Protein AF-A0A2V7PZL0-F1 (afdb_monomer_lite)

Radius of gyration: 28.67 Å; chains: 1; bounding box: 96×47×61 Å

Secondary structure (DSSP, 8-state):
-HHHHHHHHHHHHHHHTHHHHHHHH---THHHHHHHHHHHT--SS--STT-HHHHHHHHHHHHHHHHHHHHHHHHHHHHHHHHHHHHHHHHTT----HHHHHHHHHHHHHHHHHHHHHHHHHHHHHHHHHHHHHHHHHHHHHHTHHHHHHHHHHHHHHH-S------------

Sequence (173 aa):
MMLCVVPGIYLGLLFSLTIPVMVEEGLFGLAAMRRSAELTRYNPQRDLDADPRFKVFVIVLVGTLLGWVVGMLVQLPMIVVQEVMLLREVAGGRQPDPGRMMAKLAWIQVPSQMLTMLTQTAIHLYICFGLGLLFFDVKGRKEGLDLEAAVARLVESRFGAPAESVAGSPATT

Structure (mmCIF, N/CA/C/O backbone):
data_AF-A0A2V7PZL0-F1
#
_entry.id   AF-A0A2V7PZL0-F1
#
loop_
_atom_site.group_PDB
_atom_site.id
_atom_site.type_symbol
_atom_site.label_atom_id
_atom_site.label_alt_id
_atom_site.label_comp_id
_atom_site.label_asym_id
_atom_site.label_entity_id
_atom_site.label_seq_id
_atom_site.pdbx_PDB_ins_code
_atom_site.Cartn_x
_atom_site.Cartn_y
_atom_site.Cartn_z
_atom_site.occupancy
_atom_site.B_iso_or_equiv
_atom_site.auth_seq_id
_atom_site.auth_comp_id
_atom_site.auth_asym_id
_atom_site.auth_atom_id
_atom_site.pdbx_PDB_model_num
ATOM 1 N N . MET A 1 1 ? 14.908 -13.557 4.664 1.00 54.50 1 MET A N 1
ATOM 2 C CA . MET A 1 1 ? 13.866 -12.566 4.305 1.00 54.50 1 MET A CA 1
ATOM 3 C C . MET A 1 1 ? 12.446 -13.004 4.666 1.00 54.50 1 MET A C 1
ATOM 5 O O . MET A 1 1 ? 11.724 -12.176 5.194 1.00 54.50 1 MET A O 1
ATOM 9 N N . MET A 1 2 ? 12.052 -14.272 4.487 1.00 58.25 2 MET A N 1
ATOM 10 C CA . MET A 1 2 ? 10.691 -14.752 4.818 1.00 58.25 2 MET A CA 1
ATOM 11 C C . MET A 1 2 ? 10.287 -14.614 6.305 1.00 58.25 2 MET A C 1
ATOM 13 O O . MET A 1 2 ? 9.142 -14.282 6.593 1.00 58.25 2 MET A O 1
ATOM 17 N N . LEU A 1 3 ? 11.221 -14.767 7.254 1.00 61.66 3 LEU A N 1
ATOM 18 C CA . LEU A 1 3 ? 10.946 -14.636 8.699 1.00 61.66 3 LEU A CA 1
ATOM 19 C C . LEU A 1 3 ? 10.552 -13.216 9.155 1.00 61.66 3 LEU A C 1
ATOM 21 O O . LEU A 1 3 ? 9.957 -13.071 10.216 1.00 61.66 3 LEU A O 1
ATOM 25 N N . CYS A 1 4 ? 10.827 -12.179 8.355 1.00 71.94 4 CYS A N 1
ATOM 26 C CA . CYS A 1 4 ? 10.441 -10.797 8.670 1.00 71.94 4 CYS A CA 1
ATOM 27 C C . CYS A 1 4 ? 9.094 -10.394 8.050 1.00 71.94 4 CYS A C 1
ATOM 29 O O . CYS A 1 4 ? 8.517 -9.384 8.445 1.00 71.94 4 CYS A O 1
ATOM 31 N N . VAL A 1 5 ? 8.584 -11.173 7.091 1.00 71.62 5 VAL A N 1
ATOM 32 C CA . VAL A 1 5 ? 7.343 -10.855 6.369 1.00 71.62 5 VAL A CA 1
ATOM 33 C C . VAL A 1 5 ? 6.141 -10.985 7.298 1.00 71.62 5 VAL A C 1
ATOM 35 O O . VAL A 1 5 ? 5.318 -10.082 7.364 1.00 71.62 5 VAL A O 1
ATOM 38 N N . VAL A 1 6 ? 6.077 -12.063 8.082 1.00 71.62 6 VAL A N 1
ATOM 39 C CA . VAL A 1 6 ? 4.980 -12.307 9.031 1.00 71.62 6 VAL A CA 1
ATOM 40 C C . VAL A 1 6 ? 4.888 -11.221 10.118 1.00 71.62 6 VAL A C 1
ATOM 42 O O . VAL A 1 6 ? 3.820 -10.617 10.241 1.00 71.62 6 VAL A O 1
ATOM 45 N N . PRO A 1 7 ? 5.958 -10.898 10.879 1.00 73.81 7 PRO A N 1
ATOM 46 C CA . PRO A 1 7 ? 5.886 -9.818 11.860 1.00 73.81 7 PRO A CA 1
ATOM 47 C C . PRO A 1 7 ? 5.690 -8.451 11.197 1.00 73.81 7 PRO A C 1
ATOM 49 O O . PRO A 1 7 ? 4.981 -7.622 11.756 1.00 73.81 7 PRO A O 1
ATOM 52 N N . GLY A 1 8 ? 6.242 -8.221 10.000 1.00 77.25 8 GLY A N 1
ATOM 53 C CA . GLY A 1 8 ? 6.033 -6.986 9.239 1.00 77.25 8 GLY A CA 1
ATOM 54 C C . GLY A 1 8 ? 4.573 -6.773 8.838 1.00 77.25 8 GLY A C 1
ATOM 55 O O . GLY A 1 8 ? 4.047 -5.681 9.022 1.00 77.25 8 GLY A O 1
ATOM 56 N N . ILE A 1 9 ? 3.893 -7.824 8.372 1.00 71.94 9 ILE A N 1
ATOM 57 C CA . ILE A 1 9 ? 2.455 -7.792 8.077 1.00 71.94 9 ILE A CA 1
ATOM 58 C C . ILE A 1 9 ? 1.663 -7.535 9.359 1.00 71.94 9 ILE A C 1
ATOM 60 O O . ILE A 1 9 ? 0.777 -6.688 9.357 1.00 71.94 9 ILE A O 1
ATOM 64 N N . TYR A 1 10 ? 2.006 -8.206 10.462 1.00 71.19 10 TYR A N 1
ATOM 65 C CA . TYR A 1 10 ? 1.321 -8.030 11.745 1.00 71.19 10 TYR A CA 1
ATOM 66 C C . TYR A 1 10 ? 1.477 -6.607 12.309 1.00 71.19 10 TYR A C 1
ATOM 68 O O . TYR A 1 10 ? 0.506 -6.003 12.759 1.00 71.19 10 TYR A O 1
ATOM 76 N N . LEU A 1 11 ? 2.687 -6.046 12.248 1.00 77.44 11 LEU A N 1
ATOM 77 C CA . LEU A 1 11 ? 2.962 -4.656 12.616 1.00 77.44 11 LEU A CA 1
ATOM 78 C C . LEU A 1 11 ? 2.232 -3.693 11.677 1.00 77.44 11 LEU A C 1
ATOM 80 O O . LEU A 1 11 ? 1.564 -2.782 12.155 1.00 77.44 11 LEU A O 1
ATOM 84 N N . GLY A 1 12 ? 2.295 -3.922 10.364 1.00 74.81 12 GLY A N 1
ATOM 85 C CA . GLY A 1 12 ? 1.586 -3.123 9.364 1.00 74.81 12 GLY A CA 1
ATOM 86 C C . GLY A 1 12 ? 0.081 -3.082 9.620 1.00 74.81 12 GLY A C 1
ATOM 87 O O . GLY A 1 12 ? -0.508 -2.010 9.602 1.00 74.81 12 GLY A O 1
ATOM 88 N N . LEU A 1 13 ? -0.516 -4.220 9.970 1.00 71.56 13 LEU A N 1
ATOM 89 C CA . LEU A 1 13 ? -1.906 -4.358 10.417 1.00 71.56 13 LEU A CA 1
ATOM 90 C C . LEU A 1 13 ? -2.229 -3.451 11.611 1.00 71.56 13 LEU A C 1
ATOM 92 O O . LEU A 1 13 ? -3.218 -2.715 11.591 1.00 71.56 13 LEU A O 1
ATOM 96 N N . LEU A 1 14 ? -1.377 -3.505 12.637 1.00 73.19 14 LEU A N 1
ATOM 97 C CA . LEU A 1 14 ? -1.534 -2.769 13.892 1.00 73.19 14 LEU A CA 1
ATOM 98 C C . LEU A 1 14 ? -1.403 -1.255 13.669 1.00 73.19 14 LEU A C 1
ATOM 100 O O . LEU A 1 14 ? -2.140 -0.473 14.268 1.00 73.19 14 LEU A O 1
ATOM 104 N N . PHE A 1 15 ? -0.518 -0.854 12.752 1.00 79.50 15 PHE A N 1
ATOM 105 C CA . PHE A 1 15 ? -0.341 0.534 12.332 1.00 79.50 15 PHE A CA 1
ATOM 106 C C . PHE A 1 15 ? -1.409 1.026 11.348 1.00 79.50 15 PHE A C 1
ATOM 108 O O . PHE A 1 15 ? -1.703 2.220 11.341 1.00 79.50 15 PHE A O 1
ATOM 115 N N . SER A 1 16 ? -2.027 0.142 10.556 1.00 77.31 16 SER A N 1
ATOM 116 C CA . SER A 1 16 ? -2.991 0.545 9.520 1.00 77.31 16 SER A CA 1
ATOM 117 C C . SER A 1 16 ? -4.229 1.228 10.111 1.00 77.31 16 SER A C 1
ATOM 119 O O . SER A 1 16 ? -4.755 2.173 9.531 1.00 77.31 16 SER A O 1
ATOM 121 N N . LEU A 1 17 ? -4.641 0.806 11.312 1.00 78.56 17 LEU A N 1
ATOM 122 C CA . LEU A 1 17 ? -5.777 1.385 12.032 1.00 78.56 17 LEU A CA 1
ATOM 123 C C . LEU A 1 17 ? -5.378 2.565 12.924 1.00 78.56 17 LEU A C 1
ATOM 125 O O . LEU A 1 17 ? -6.243 3.264 13.438 1.00 78.56 17 LEU A O 1
ATOM 129 N N . THR A 1 18 ? -4.085 2.821 13.106 1.00 84.94 18 THR A N 1
ATOM 130 C CA . THR A 1 18 ? -3.625 3.953 13.914 1.00 84.94 18 THR A CA 1
ATOM 131 C C . THR A 1 18 ? -3.976 5.276 13.240 1.00 84.94 18 THR A C 1
ATOM 133 O O . THR A 1 18 ? -4.467 6.173 13.911 1.00 84.94 18 THR A O 1
ATOM 136 N N . ILE A 1 19 ? -3.804 5.388 11.917 1.00 83.62 19 ILE A N 1
ATOM 137 C CA . ILE A 1 19 ? -4.143 6.608 11.163 1.00 83.62 19 ILE A CA 1
ATOM 138 C C . ILE A 1 19 ? -5.625 6.994 11.326 1.00 83.62 19 ILE A C 1
ATOM 140 O O . ILE A 1 19 ? -5.880 8.122 11.746 1.00 83.62 19 ILE A O 1
ATOM 144 N N . PRO A 1 20 ? -6.612 6.114 11.059 1.00 81.50 20 PRO A N 1
ATOM 145 C CA . PRO A 1 20 ? -8.015 6.480 11.238 1.00 81.50 20 PRO A CA 1
ATOM 146 C C . PRO A 1 20 ? -8.372 6.778 12.701 1.00 81.50 20 PRO A C 1
ATOM 148 O O . PRO A 1 20 ? -9.126 7.712 12.944 1.00 81.50 20 PRO A O 1
ATOM 151 N N . VAL A 1 21 ? -7.778 6.084 13.683 1.00 84.31 21 VAL A N 1
ATOM 152 C CA . VAL A 1 21 ? -7.953 6.425 15.112 1.00 84.31 21 VAL A CA 1
ATOM 153 C C . VAL A 1 21 ? -7.440 7.834 15.420 1.00 84.31 21 VAL A C 1
ATOM 155 O O . VAL A 1 21 ? -8.089 8.568 16.159 1.00 84.31 21 VAL A O 1
ATOM 158 N N . MET A 1 22 ? -6.300 8.237 14.850 1.00 87.69 22 MET A N 1
ATOM 159 C CA . MET A 1 22 ? -5.757 9.583 15.053 1.00 87.69 22 MET A CA 1
ATOM 160 C C . MET A 1 22 ? -6.664 10.666 14.460 1.00 87.69 22 MET A C 1
ATOM 162 O O . MET A 1 22 ? -6.835 11.715 15.076 1.00 87.69 22 MET A O 1
ATOM 166 N N . VAL A 1 23 ? -7.244 10.414 13.282 1.00 88.69 23 VAL A N 1
ATOM 167 C CA . VAL A 1 23 ? -8.129 11.367 12.593 1.00 88.69 23 VAL A CA 1
ATOM 168 C C . VAL A 1 23 ? -9.481 11.492 13.300 1.00 88.69 23 VAL A C 1
ATOM 170 O O . VAL A 1 23 ? -9.958 12.604 13.493 1.00 88.69 23 VAL A O 1
ATOM 173 N N . GLU A 1 24 ? -10.079 10.373 13.711 1.00 88.06 24 GLU A N 1
ATOM 174 C CA . GLU A 1 24 ? -11.434 10.338 14.279 1.00 88.06 24 GLU A CA 1
ATOM 175 C C . GLU A 1 24 ? -11.475 10.625 15.783 1.00 88.06 24 GLU A C 1
ATOM 177 O O . GLU A 1 24 ? -12.363 11.330 16.254 1.00 88.06 24 GLU A O 1
ATOM 182 N N . GLU A 1 25 ? -10.540 10.074 16.564 1.00 85.12 25 GLU A N 1
ATOM 183 C CA . GLU A 1 25 ? -10.535 10.227 18.027 1.00 85.12 25 GLU A CA 1
ATOM 184 C C . GLU A 1 25 ? -9.607 11.363 18.500 1.00 85.12 25 GLU A C 1
ATOM 186 O O . GLU A 1 25 ? -9.569 11.672 19.691 1.00 85.12 25 GLU A O 1
ATOM 191 N N . GLY A 1 26 ? -8.830 11.985 17.602 1.00 88.94 26 GLY A N 1
ATOM 192 C CA . GLY A 1 26 ? -7.879 13.049 17.951 1.00 88.94 26 GLY A CA 1
ATOM 193 C C . GLY A 1 26 ? -6.745 12.596 18.883 1.00 88.94 26 GLY A C 1
ATOM 194 O O . GLY A 1 26 ? -6.092 13.421 19.523 1.00 88.94 26 GLY A O 1
ATOM 195 N N . LEU A 1 27 ? -6.518 11.283 19.003 1.00 89.19 27 LEU A N 1
ATOM 196 C CA . LEU A 1 27 ? -5.451 10.697 19.815 1.00 89.19 27 LEU A CA 1
ATOM 197 C C . LEU A 1 27 ? -4.155 10.628 19.006 1.00 89.19 27 LEU A C 1
ATOM 199 O O . LEU A 1 27 ? -4.181 10.260 17.842 1.00 89.19 27 LEU A O 1
ATOM 203 N N . PHE A 1 28 ? -2.999 10.890 19.621 1.00 91.62 28 PHE A N 1
ATOM 204 C CA . PHE A 1 28 ? -1.699 10.844 18.935 1.00 91.62 28 PHE A CA 1
ATOM 205 C C . PHE A 1 28 ? -0.707 9.899 19.634 1.00 91.62 28 PHE A C 1
ATOM 207 O O . PHE A 1 28 ? -0.789 9.640 20.838 1.00 91.62 28 PHE A O 1
ATOM 214 N N . GLY A 1 29 ? 0.254 9.371 18.871 1.00 89.75 29 GLY A N 1
ATOM 215 C CA . GLY A 1 29 ? 1.368 8.573 19.391 1.00 89.75 29 GLY A CA 1
ATOM 216 C C . GLY A 1 29 ? 0.949 7.232 20.009 1.00 89.75 29 GLY A C 1
ATOM 217 O O . GLY A 1 29 ? 0.164 6.476 19.436 1.00 89.75 29 GLY A O 1
ATOM 218 N N . LEU A 1 30 ? 1.492 6.920 21.191 1.00 89.44 30 LEU A N 1
ATOM 219 C CA . LEU A 1 30 ? 1.265 5.639 21.874 1.00 89.44 30 LEU A CA 1
ATOM 220 C C . LEU A 1 30 ? -0.194 5.432 22.308 1.00 89.44 30 LEU A C 1
ATOM 222 O O . LEU A 1 30 ? -0.648 4.290 22.366 1.00 89.44 30 LEU A O 1
ATOM 226 N N . ALA A 1 31 ? -0.938 6.509 22.580 1.00 86.19 31 ALA A N 1
ATOM 227 C CA . ALA A 1 31 ? -2.356 6.421 22.928 1.00 86.19 31 ALA A CA 1
ATOM 228 C C . ALA A 1 31 ? -3.184 5.868 21.755 1.00 86.19 31 ALA A C 1
ATOM 230 O O . ALA A 1 31 ? -3.973 4.941 21.942 1.00 86.19 31 ALA A O 1
ATOM 231 N N . ALA A 1 32 ? -2.922 6.353 20.535 1.00 86.56 32 ALA A N 1
ATOM 232 C CA . ALA A 1 32 ? -3.564 5.860 19.318 1.00 86.56 32 ALA A CA 1
ATOM 233 C C . ALA A 1 32 ? -3.194 4.396 19.023 1.00 86.56 32 ALA A C 1
ATOM 235 O O . ALA A 1 32 ? -4.061 3.594 18.679 1.00 86.56 32 ALA A O 1
ATOM 236 N N . MET A 1 33 ? -1.928 4.012 19.234 1.00 85.25 33 MET A N 1
ATOM 237 C CA . MET A 1 33 ? -1.490 2.618 19.064 1.00 85.25 33 MET A CA 1
ATOM 238 C C . MET A 1 33 ? -2.132 1.666 20.077 1.00 85.25 33 MET A C 1
ATOM 240 O O . MET A 1 33 ? -2.516 0.550 19.734 1.00 85.25 33 MET A O 1
ATOM 244 N N . ARG A 1 34 ? -2.261 2.084 21.342 1.00 87.69 34 ARG A N 1
ATOM 245 C CA . ARG A 1 34 ? -2.932 1.272 22.364 1.00 87.69 34 ARG A CA 1
ATOM 246 C C . ARG A 1 34 ? -4.403 1.071 22.009 1.00 87.69 34 ARG A C 1
ATOM 248 O O . ARG A 1 34 ? -4.903 -0.049 22.088 1.00 87.69 34 ARG A O 1
ATOM 255 N N . ARG A 1 35 ? -5.071 2.133 21.560 1.00 83.44 35 ARG A N 1
ATOM 256 C CA . ARG A 1 35 ? -6.461 2.077 21.108 1.00 83.44 35 ARG A CA 1
ATOM 257 C C . ARG A 1 35 ? -6.633 1.168 19.886 1.00 83.44 35 ARG A C 1
ATOM 259 O O . ARG A 1 35 ? -7.538 0.334 19.880 1.00 83.44 35 ARG A O 1
ATOM 266 N N . SER A 1 36 ? -5.739 1.247 18.896 1.00 79.69 36 SER A N 1
ATOM 267 C CA . SER A 1 36 ? -5.773 0.358 17.725 1.00 79.69 36 SER A CA 1
ATOM 268 C C . SER A 1 36 ? -5.539 -1.113 18.107 1.00 79.69 36 SER A C 1
ATOM 270 O O . SER A 1 36 ? -6.217 -2.010 17.594 1.00 79.69 36 SER A O 1
ATOM 272 N N . ALA A 1 37 ? -4.663 -1.381 19.082 1.00 82.94 37 ALA A N 1
ATOM 273 C CA . ALA A 1 37 ? -4.449 -2.719 19.637 1.00 82.94 37 ALA A CA 1
ATOM 274 C C . ALA A 1 37 ? -5.693 -3.256 20.373 1.00 82.94 37 ALA A C 1
ATOM 276 O O . ALA A 1 37 ? -6.041 -4.432 20.256 1.00 82.94 37 ALA A O 1
ATOM 277 N N . GLU A 1 38 ? -6.396 -2.401 21.117 1.00 83.31 38 GLU A N 1
ATOM 278 C CA . GLU A 1 38 ? -7.642 -2.765 21.799 1.00 83.31 38 GLU A CA 1
ATOM 279 C C . GLU A 1 38 ? -8.789 -3.027 20.812 1.00 83.31 38 GLU A C 1
ATOM 281 O O . GLU A 1 38 ? -9.639 -3.882 21.065 1.00 83.31 38 GLU A O 1
ATOM 286 N N . LEU A 1 39 ? -8.847 -2.308 19.688 1.00 75.62 39 LEU A N 1
ATOM 287 C CA . LEU A 1 39 ? -9.815 -2.547 18.609 1.00 75.62 39 LEU A CA 1
ATOM 288 C C . LEU A 1 39 ? -9.540 -3.875 17.892 1.00 75.62 39 LEU A C 1
ATOM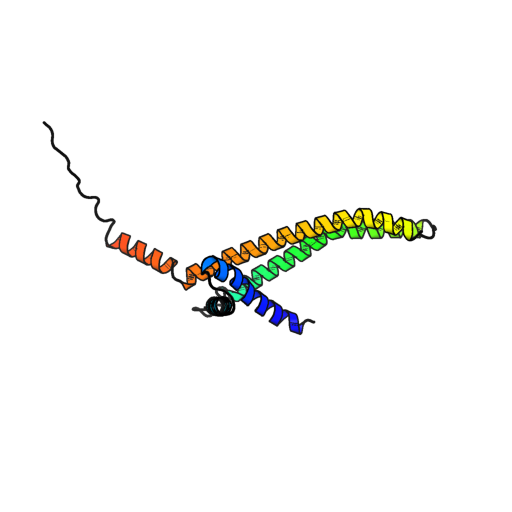 290 O O . LEU A 1 39 ? -10.443 -4.692 17.744 1.00 75.62 39 LEU A O 1
ATOM 294 N N . THR A 1 40 ? -8.284 -4.148 17.542 1.00 74.12 40 THR A N 1
ATOM 295 C CA . THR A 1 40 ? -7.884 -5.384 16.840 1.00 74.12 40 THR A CA 1
ATOM 296 C C . THR A 1 40 ? -7.919 -6.643 17.699 1.00 74.12 40 THR A C 1
ATOM 298 O O . THR A 1 40 ? -7.832 -7.749 17.168 1.00 74.12 40 THR A O 1
ATOM 301 N N . ARG A 1 41 ? -7.989 -6.522 19.028 1.00 76.12 41 ARG A N 1
ATOM 302 C CA . ARG A 1 41 ? -8.084 -7.670 19.947 1.00 76.12 41 ARG A CA 1
ATOM 303 C C . ARG A 1 41 ? -9.528 -8.074 20.261 1.00 76.12 41 ARG A C 1
ATOM 305 O O . ARG A 1 41 ? -9.735 -9.117 20.877 1.00 76.12 41 ARG A O 1
ATOM 312 N N . TYR A 1 42 ? -10.519 -7.280 19.861 1.00 68.00 42 TYR A N 1
ATOM 313 C CA . TYR A 1 42 ? -11.919 -7.579 20.136 1.00 68.00 42 TYR A CA 1
ATOM 314 C C . TYR A 1 42 ? -12.416 -8.716 19.227 1.00 68.00 42 TYR A C 1
ATOM 316 O O . TYR A 1 42 ? -12.748 -8.493 18.068 1.00 68.00 42 TYR A O 1
ATOM 324 N N . ASN A 1 43 ? -12.440 -9.943 19.758 1.00 69.06 43 ASN A N 1
ATOM 325 C CA . ASN A 1 43 ? -13.027 -11.120 19.112 1.00 69.06 43 ASN A CA 1
ATOM 326 C C . ASN A 1 43 ? -14.032 -11.786 20.078 1.00 69.06 43 ASN A C 1
ATOM 328 O O . ASN A 1 43 ? -13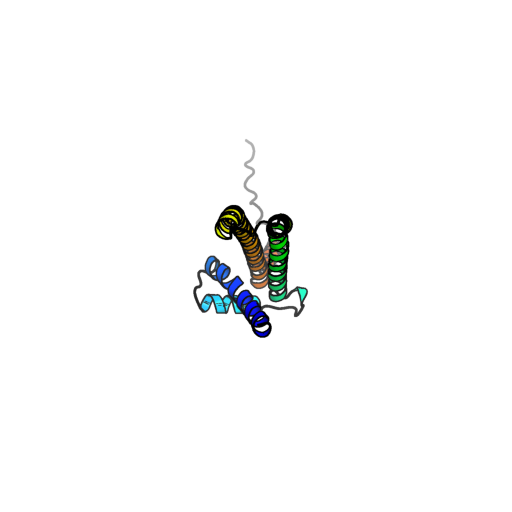.650 -12.685 20.834 1.00 69.06 43 ASN A O 1
ATOM 332 N N . PRO A 1 44 ? -15.293 -11.316 20.114 1.00 63.72 44 PRO A N 1
ATOM 333 C CA . PRO A 1 44 ? -16.281 -11.770 21.092 1.00 63.72 44 PRO A CA 1
ATOM 334 C C . PRO A 1 44 ? -16.785 -13.201 20.843 1.00 63.72 44 PRO A C 1
ATOM 336 O O . PRO A 1 44 ? -17.215 -13.851 21.791 1.00 63.72 44 PRO A O 1
ATOM 339 N N . GLN A 1 45 ? -16.712 -13.714 19.609 1.00 69.00 45 GLN A N 1
ATOM 340 C CA . GLN A 1 45 ? -17.281 -15.019 19.230 1.00 69.00 45 GLN A CA 1
ATOM 341 C C . GLN A 1 45 ? -16.242 -16.117 18.955 1.00 69.00 45 GLN A C 1
ATOM 343 O O . GLN A 1 45 ? -16.625 -17.270 18.799 1.00 69.00 45 GLN A O 1
ATOM 348 N N . ARG A 1 46 ? -14.935 -15.806 18.949 1.00 66.88 46 ARG A N 1
ATOM 349 C CA . ARG A 1 46 ? -13.842 -16.741 18.589 1.00 66.88 46 ARG A CA 1
ATOM 350 C C . ARG A 1 46 ? -13.973 -17.379 17.194 1.00 66.88 46 ARG A C 1
ATOM 352 O O . ARG A 1 46 ? -13.216 -18.297 16.889 1.00 66.88 46 ARG A O 1
ATOM 359 N N . ASP A 1 47 ? -14.851 -16.862 16.339 1.00 76.12 47 ASP A N 1
ATOM 360 C CA . ASP A 1 47 ? -14.945 -17.272 14.941 1.00 76.12 47 ASP A CA 1
ATOM 361 C C . ASP A 1 47 ? -13.826 -16.641 14.111 1.00 76.12 47 ASP A C 1
ATOM 363 O O . ASP A 1 47 ? -13.505 -15.458 14.261 1.00 76.12 47 ASP A O 1
ATOM 367 N N . LEU A 1 48 ? -13.235 -17.437 13.217 1.00 65.69 48 LEU A N 1
ATOM 368 C CA . LEU A 1 48 ? -12.160 -16.990 12.326 1.00 65.69 48 LEU A CA 1
ATOM 369 C C . LEU A 1 48 ? -12.669 -16.001 11.264 1.00 65.69 48 LEU A C 1
ATOM 371 O O . LEU A 1 48 ? -11.965 -15.047 10.943 1.00 65.69 48 LEU A O 1
ATOM 375 N N . ASP A 1 49 ? -13.911 -16.163 10.797 1.00 66.31 49 ASP A N 1
ATOM 376 C CA . ASP A 1 49 ? -14.549 -15.246 9.837 1.00 66.31 49 ASP A CA 1
ATOM 377 C C . ASP A 1 49 ? -14.950 -13.901 10.465 1.00 66.31 49 ASP A C 1
ATOM 379 O O . ASP A 1 49 ? -15.095 -12.887 9.774 1.00 66.31 49 ASP A O 1
ATOM 383 N N . ALA A 1 50 ? -15.104 -13.867 11.791 1.00 68.44 50 ALA A N 1
ATOM 384 C CA . ALA A 1 50 ? -15.419 -12.653 12.532 1.00 68.44 50 ALA A CA 1
ATOM 385 C C . ALA A 1 50 ? -14.167 -11.867 12.955 1.00 68.44 50 ALA A C 1
ATOM 387 O O . ALA A 1 50 ? -14.308 -10.725 13.398 1.00 68.44 50 ALA A O 1
ATOM 388 N N . ASP A 1 51 ? -12.959 -12.434 12.822 1.00 78.75 51 ASP A N 1
ATOM 389 C CA . ASP A 1 51 ? -11.733 -11.791 13.292 1.00 78.75 51 ASP A CA 1
ATOM 390 C C . ASP A 1 51 ? -11.356 -10.593 12.390 1.00 78.75 51 ASP A C 1
ATOM 392 O O . ASP A 1 51 ? -11.038 -10.769 11.205 1.00 78.75 51 ASP A O 1
ATOM 396 N N . PRO A 1 52 ? -11.327 -9.357 12.930 1.00 75.75 52 PRO A N 1
ATOM 397 C CA . PRO A 1 52 ? -10.912 -8.170 12.184 1.00 75.75 52 PRO A CA 1
ATOM 398 C C . PRO A 1 52 ? -9.528 -8.316 11.543 1.00 75.75 52 PRO A C 1
ATOM 400 O O . PRO A 1 52 ? -9.274 -7.767 10.471 1.00 75.75 52 PRO A O 1
ATOM 403 N N . ARG A 1 53 ? -8.626 -9.079 12.173 1.00 78.06 53 ARG A N 1
ATOM 404 C CA . ARG A 1 53 ? -7.258 -9.299 11.686 1.00 78.06 53 ARG A CA 1
ATOM 405 C C . ARG A 1 53 ? -7.253 -10.083 10.384 1.00 78.06 53 ARG A C 1
ATOM 407 O O . ARG A 1 53 ? -6.468 -9.765 9.494 1.00 78.06 53 ARG A O 1
ATOM 414 N N . PHE A 1 54 ? -8.137 -11.074 10.267 1.00 81.25 54 PHE A N 1
ATOM 415 C CA . PHE A 1 54 ? -8.275 -11.862 9.049 1.00 81.25 54 PHE A CA 1
ATOM 416 C C . PHE A 1 54 ? -8.821 -11.000 7.911 1.00 81.25 54 PHE A C 1
ATOM 418 O O . PHE A 1 54 ? -8.254 -11.006 6.823 1.00 81.25 54 PHE A O 1
ATOM 425 N N . LYS A 1 55 ? -9.832 -10.161 8.174 1.00 81.88 55 LYS A N 1
ATOM 426 C CA . LYS A 1 55 ? -10.359 -9.220 7.171 1.00 81.88 55 LYS A CA 1
ATOM 427 C C . LYS A 1 55 ? -9.290 -8.250 6.661 1.00 81.88 55 LYS A C 1
ATOM 429 O O . LYS A 1 55 ? -9.130 -8.112 5.451 1.00 81.88 55 LYS A O 1
ATOM 434 N N . VAL A 1 56 ? -8.526 -7.611 7.553 1.00 80.44 56 VAL A N 1
ATOM 435 C CA . VAL A 1 56 ? -7.424 -6.724 7.134 1.00 80.44 56 VAL A CA 1
ATOM 436 C C . VAL A 1 56 ? -6.371 -7.517 6.352 1.00 80.44 56 VAL A C 1
ATOM 438 O O . VAL A 1 56 ? -5.910 -7.047 5.315 1.00 80.44 56 VAL A O 1
ATOM 441 N N . PHE A 1 57 ? -6.005 -8.721 6.808 1.00 83.12 57 PHE A N 1
ATOM 442 C CA . PHE A 1 57 ? -5.064 -9.583 6.090 1.00 83.12 57 PHE A CA 1
ATOM 443 C C . PHE A 1 57 ? -5.550 -9.885 4.670 1.00 83.12 57 PHE A C 1
ATOM 445 O O . PHE A 1 57 ? -4.776 -9.742 3.730 1.00 83.12 57 PHE A O 1
ATOM 452 N N . VAL A 1 58 ? -6.830 -10.226 4.498 1.00 86.31 58 VAL A N 1
ATOM 453 C CA . VAL A 1 58 ? -7.443 -10.461 3.185 1.00 86.31 58 VAL A CA 1
ATOM 454 C C . VAL A 1 58 ? -7.401 -9.198 2.325 1.00 86.31 58 VAL A C 1
ATOM 456 O O . VAL A 1 58 ? -6.996 -9.287 1.172 1.00 86.31 58 VAL A O 1
ATOM 459 N N . ILE A 1 59 ? -7.738 -8.020 2.860 1.00 85.44 59 ILE A N 1
ATOM 460 C CA . ILE A 1 59 ? -7.670 -6.754 2.105 1.00 85.44 59 ILE A CA 1
ATOM 461 C C . ILE A 1 59 ? -6.238 -6.470 1.637 1.00 85.44 59 ILE A C 1
ATOM 463 O O . ILE A 1 59 ? -6.024 -6.156 0.467 1.00 85.44 59 ILE A O 1
ATOM 467 N N . VAL A 1 60 ? -5.248 -6.607 2.522 1.00 83.81 60 VAL A N 1
ATOM 468 C CA . VAL A 1 60 ? -3.833 -6.383 2.185 1.00 83.81 60 VAL A CA 1
ATOM 469 C C . VAL A 1 60 ? -3.335 -7.425 1.183 1.00 83.81 60 VAL A C 1
ATOM 471 O O . VAL A 1 60 ? -2.630 -7.073 0.237 1.00 83.81 60 VAL A O 1
ATOM 474 N N . LEU A 1 61 ? -3.716 -8.693 1.350 1.00 85.12 61 LEU A N 1
ATOM 475 C CA . LEU A 1 61 ? -3.381 -9.780 0.433 1.00 85.12 61 LEU A CA 1
ATOM 476 C C . LEU A 1 61 ? -3.964 -9.522 -0.959 1.00 85.12 61 LEU A C 1
ATOM 478 O O . LEU A 1 61 ? -3.232 -9.581 -1.943 1.00 85.12 61 LEU A O 1
ATOM 482 N N . VAL A 1 62 ? -5.254 -9.188 -1.040 1.00 89.06 62 VAL A N 1
ATOM 483 C CA . VAL A 1 62 ? -5.943 -8.869 -2.297 1.00 89.06 62 VAL A CA 1
ATOM 484 C C . VAL A 1 62 ? -5.330 -7.630 -2.939 1.00 89.06 62 VAL A C 1
ATOM 486 O O . VAL A 1 62 ? -5.038 -7.659 -4.128 1.00 89.06 62 VAL A O 1
ATOM 489 N N . GLY A 1 63 ? -5.057 -6.574 -2.171 1.00 88.44 63 GLY A N 1
ATOM 490 C CA . GLY A 1 63 ? -4.394 -5.368 -2.669 1.00 88.44 63 GLY A CA 1
ATOM 491 C C . GLY A 1 63 ? -2.986 -5.637 -3.206 1.00 88.44 63 GLY A C 1
ATOM 492 O O . GLY A 1 63 ? -2.624 -5.139 -4.271 1.00 88.44 63 GLY A O 1
ATOM 493 N N . THR A 1 64 ? -2.211 -6.478 -2.516 1.00 87.00 64 THR A N 1
ATOM 494 C CA . THR A 1 64 ? -0.865 -6.894 -2.947 1.00 87.00 64 THR A CA 1
ATOM 495 C C . THR A 1 64 ? -0.933 -7.730 -4.221 1.00 87.00 64 THR A C 1
ATOM 497 O O . THR A 1 64 ? -0.174 -7.492 -5.158 1.00 87.00 64 THR A O 1
ATOM 500 N N . LEU A 1 65 ? -1.860 -8.688 -4.280 1.00 91.69 65 LEU A N 1
ATOM 501 C CA . LEU A 1 65 ? -2.048 -9.559 -5.435 1.00 91.69 65 LEU A CA 1
ATOM 502 C C . LEU A 1 65 ? -2.543 -8.769 -6.651 1.00 91.69 65 LEU A C 1
ATOM 504 O O . LEU A 1 65 ? -2.002 -8.925 -7.741 1.00 91.69 65 LEU A O 1
ATOM 508 N N . LEU A 1 66 ? -3.500 -7.862 -6.455 1.00 91.50 66 LEU A N 1
ATOM 509 C CA . LEU A 1 66 ? -3.969 -6.938 -7.483 1.00 91.50 66 LEU A CA 1
ATOM 510 C C . LEU A 1 66 ? -2.820 -6.061 -7.985 1.00 91.50 66 LEU A C 1
ATOM 512 O O . LEU A 1 66 ? -2.624 -5.944 -9.191 1.00 91.50 66 LEU A O 1
ATOM 516 N N . GLY A 1 67 ? -2.021 -5.495 -7.078 1.00 90.81 67 GLY A N 1
ATOM 517 C CA . GLY A 1 67 ? -0.874 -4.677 -7.455 1.00 90.81 67 GLY A CA 1
ATOM 518 C C . GLY A 1 67 ? 0.196 -5.452 -8.217 1.00 90.81 67 GLY A C 1
ATOM 519 O O . GLY A 1 67 ? 0.764 -4.922 -9.171 1.00 90.81 67 GLY A O 1
ATOM 520 N N . TRP A 1 68 ? 0.422 -6.717 -7.862 1.00 92.81 68 TRP A N 1
ATOM 521 C CA . TRP A 1 68 ? 1.315 -7.603 -8.602 1.00 92.81 68 TRP A CA 1
ATOM 522 C C . TRP A 1 68 ? 0.786 -7.900 -10.009 1.00 92.81 68 TRP A C 1
ATOM 524 O O . TRP A 1 68 ? 1.520 -7.714 -10.976 1.00 92.81 68 TRP A O 1
ATOM 534 N N . VAL A 1 69 ? -0.489 -8.288 -10.140 1.00 96.00 69 VAL A N 1
ATOM 535 C CA . VAL A 1 69 ? -1.122 -8.588 -11.437 1.00 96.00 69 VAL A CA 1
ATOM 536 C C . VAL A 1 69 ? -1.110 -7.364 -12.347 1.00 96.00 69 VAL A C 1
ATOM 538 O O . VAL A 1 69 ? -0.662 -7.442 -13.489 1.00 96.00 69 VAL A O 1
ATOM 541 N N . VAL A 1 70 ? -1.570 -6.219 -11.844 1.00 94.00 70 VAL A N 1
ATOM 542 C CA . VAL A 1 70 ? -1.622 -4.978 -12.619 1.00 94.00 70 VAL A CA 1
ATOM 543 C C . VAL A 1 70 ? -0.209 -4.503 -12.966 1.00 94.00 70 VAL A C 1
ATOM 545 O O . VAL A 1 70 ? 0.039 -4.111 -14.103 1.00 94.00 70 VAL A O 1
ATOM 548 N N . GLY A 1 71 ? 0.739 -4.590 -12.029 1.00 92.44 71 GLY A N 1
ATOM 549 C CA . GLY A 1 71 ? 2.144 -4.277 -12.284 1.00 92.44 71 GLY A CA 1
ATOM 550 C C . GLY A 1 71 ? 2.737 -5.147 -13.392 1.00 92.44 71 GLY A C 1
ATOM 551 O O . GLY A 1 71 ? 3.378 -4.619 -14.301 1.00 92.44 71 GLY A O 1
ATOM 552 N N . MET A 1 72 ? 2.456 -6.454 -13.372 1.00 93.44 72 MET A N 1
ATOM 553 C CA . MET A 1 72 ? 2.847 -7.366 -14.447 1.00 93.44 72 MET A CA 1
ATOM 554 C C . MET A 1 72 ? 2.238 -6.942 -15.780 1.00 93.44 72 MET A C 1
ATOM 556 O O . MET A 1 72 ? 2.965 -6.816 -16.759 1.00 93.44 72 MET A O 1
ATOM 560 N N . LEU A 1 73 ? 0.930 -6.677 -15.819 1.00 95.06 73 LEU A N 1
ATOM 561 C CA . LEU A 1 73 ? 0.225 -6.277 -17.040 1.00 95.06 73 LEU A CA 1
ATOM 562 C C . LEU A 1 73 ? 0.787 -4.984 -17.644 1.00 95.06 73 LEU A C 1
ATOM 564 O O . LEU A 1 73 ? 0.926 -4.889 -18.861 1.00 95.06 73 LEU A O 1
ATOM 568 N N . VAL A 1 74 ? 1.146 -4.009 -16.805 1.00 92.38 74 VAL A N 1
ATOM 569 C CA . VAL A 1 74 ? 1.744 -2.738 -17.241 1.00 92.38 74 VAL A CA 1
ATOM 570 C C . VAL A 1 74 ? 3.187 -2.923 -17.726 1.00 92.38 74 VAL A C 1
ATOM 572 O O . VAL A 1 74 ? 3.599 -2.271 -18.686 1.00 92.38 74 VAL A O 1
ATOM 575 N N . GLN A 1 75 ? 3.965 -3.811 -17.101 1.00 92.06 75 GLN A N 1
ATOM 576 C CA . GLN A 1 75 ? 5.369 -4.044 -17.463 1.00 92.06 75 GLN A CA 1
ATOM 577 C C . GLN A 1 75 ? 5.553 -4.975 -18.664 1.00 92.06 75 GLN A C 1
ATOM 579 O O . GLN A 1 75 ? 6.518 -4.812 -19.408 1.00 92.06 75 GLN A O 1
ATOM 584 N N . LEU A 1 76 ? 4.644 -5.925 -18.886 1.00 95.19 76 LEU A N 1
ATOM 585 C CA . LEU A 1 76 ? 4.736 -6.925 -19.954 1.00 95.19 76 LEU A CA 1
ATOM 586 C C . LEU A 1 76 ? 5.019 -6.320 -21.343 1.00 95.19 76 LEU A C 1
ATOM 588 O O . LEU A 1 76 ? 5.993 -6.747 -21.968 1.00 95.19 76 LEU A O 1
ATOM 592 N N . PRO A 1 77 ? 4.273 -5.308 -21.838 1.00 93.50 77 PRO A N 1
ATOM 593 C CA . PRO A 1 77 ? 4.566 -4.722 -23.147 1.00 93.50 77 PRO A CA 1
ATOM 594 C C . PRO A 1 77 ? 5.963 -4.097 -23.202 1.00 93.50 77 PRO A C 1
ATOM 596 O O . PRO A 1 77 ? 6.624 -4.156 -24.236 1.00 93.50 77 PRO A O 1
ATOM 599 N N . MET A 1 78 ? 6.437 -3.542 -22.084 1.00 90.75 78 MET A N 1
ATOM 600 C CA . MET A 1 78 ? 7.760 -2.935 -22.009 1.00 90.75 78 MET A CA 1
ATOM 601 C C . MET A 1 78 ? 8.866 -3.985 -22.127 1.00 90.75 78 MET A C 1
ATOM 603 O O . MET A 1 78 ? 9.801 -3.803 -22.905 1.00 90.75 78 MET A O 1
ATOM 607 N N . ILE A 1 79 ? 8.722 -5.102 -21.409 1.00 92.81 79 ILE A N 1
ATOM 608 C CA . ILE A 1 79 ? 9.651 -6.236 -21.480 1.00 92.81 79 ILE A CA 1
ATOM 609 C C . ILE A 1 79 ? 9.708 -6.769 -22.917 1.00 92.81 79 ILE A C 1
ATOM 611 O O . ILE A 1 79 ? 10.790 -6.915 -23.478 1.00 92.81 79 ILE A O 1
ATOM 615 N N . VAL A 1 80 ? 8.554 -6.966 -23.562 1.00 95.50 80 VAL A N 1
ATOM 616 C CA . VAL A 1 80 ? 8.489 -7.457 -24.950 1.00 95.50 80 VAL A CA 1
ATOM 617 C C . VAL A 1 80 ? 9.205 -6.515 -25.921 1.00 95.50 80 VAL A C 1
ATOM 619 O O . VAL A 1 80 ? 9.968 -6.974 -26.769 1.00 95.50 80 VAL A O 1
ATOM 622 N N . VAL A 1 81 ? 9.004 -5.199 -25.799 1.00 93.19 81 VAL A N 1
ATOM 623 C CA . VAL A 1 81 ? 9.684 -4.217 -26.660 1.00 93.19 81 VAL A CA 1
ATOM 624 C C . VAL A 1 81 ? 11.201 -4.260 -26.462 1.00 93.19 81 VAL A C 1
ATOM 626 O O . VAL A 1 81 ? 11.936 -4.241 -27.450 1.00 93.19 81 VAL A O 1
ATOM 629 N N . GLN A 1 82 ? 11.678 -4.355 -25.218 1.00 90.81 82 GLN A N 1
ATOM 630 C CA . GLN A 1 82 ? 13.112 -4.431 -24.915 1.00 90.81 82 GLN A CA 1
ATOM 631 C C . GLN A 1 82 ? 13.760 -5.678 -25.526 1.00 90.81 82 GLN A C 1
ATOM 633 O O . GLN A 1 82 ? 14.777 -5.558 -26.212 1.00 90.81 82 GLN A O 1
ATOM 638 N N . GLU A 1 83 ? 13.137 -6.845 -25.351 1.00 93.44 83 GLU A N 1
ATOM 639 C CA . GLU A 1 83 ? 13.629 -8.115 -25.897 1.00 93.44 83 GLU A CA 1
ATOM 640 C C . GLU A 1 83 ? 13.654 -8.101 -27.431 1.00 93.44 83 GLU A C 1
ATOM 642 O O . GLU A 1 83 ? 14.649 -8.480 -28.048 1.00 93.44 83 GLU A O 1
ATOM 647 N N . VAL A 1 84 ? 12.599 -7.589 -28.076 1.00 93.81 84 VAL A N 1
ATOM 648 C CA . VAL A 1 84 ? 12.533 -7.495 -29.545 1.00 93.81 84 VAL A CA 1
ATOM 649 C C . VAL A 1 84 ? 13.593 -6.539 -30.097 1.00 93.81 84 VAL A C 1
ATOM 651 O O . VAL A 1 84 ? 14.206 -6.833 -31.125 1.00 93.81 84 VAL A O 1
ATOM 654 N N . MET A 1 85 ? 13.834 -5.399 -29.441 1.00 89.94 85 MET A N 1
ATOM 655 C CA . MET A 1 85 ? 14.876 -4.456 -29.863 1.00 89.94 85 MET A CA 1
ATOM 656 C C . MET A 1 85 ? 16.273 -5.069 -29.735 1.00 89.94 85 MET A C 1
ATOM 658 O O . MET A 1 85 ? 17.059 -4.975 -30.677 1.00 89.94 85 MET A O 1
ATOM 662 N N . LEU A 1 86 ? 16.553 -5.739 -28.615 1.00 88.81 86 LEU A N 1
ATOM 663 C CA . LEU A 1 86 ? 17.829 -6.406 -28.373 1.00 88.81 86 LEU A CA 1
ATOM 664 C C . LEU A 1 86 ? 18.069 -7.544 -29.374 1.00 88.81 86 LEU A C 1
ATOM 666 O O . LEU A 1 86 ? 19.117 -7.585 -30.020 1.00 88.81 86 LEU A O 1
ATOM 670 N N . LEU A 1 87 ? 17.074 -8.409 -29.587 1.00 92.44 87 LEU A N 1
ATOM 671 C CA . LEU A 1 87 ? 17.135 -9.486 -30.580 1.00 92.44 87 LEU A CA 1
ATOM 672 C C . LEU A 1 87 ? 17.382 -8.948 -31.991 1.00 92.44 87 LEU A C 1
ATOM 674 O O . LEU A 1 87 ? 18.186 -9.508 -32.735 1.00 92.44 87 LEU A O 1
ATOM 678 N N . ARG A 1 88 ? 16.725 -7.843 -32.365 1.00 90.56 88 ARG A N 1
ATOM 679 C CA . ARG A 1 88 ? 16.881 -7.228 -33.688 1.00 90.56 88 ARG A CA 1
ATOM 680 C C . ARG A 1 88 ? 18.283 -6.661 -33.913 1.00 90.56 88 ARG A C 1
ATOM 682 O O . ARG A 1 88 ? 18.784 -6.735 -35.034 1.00 90.56 88 ARG A O 1
ATOM 689 N N . GLU A 1 89 ? 18.907 -6.088 -32.889 1.00 88.31 89 GLU A N 1
ATOM 690 C CA . GLU A 1 89 ? 20.272 -5.559 -32.989 1.00 88.31 89 GLU A CA 1
ATOM 691 C C . GLU A 1 89 ? 21.307 -6.685 -33.088 1.00 88.31 89 GLU A C 1
ATOM 693 O O . GLU A 1 89 ? 22.156 -6.649 -33.981 1.00 88.31 89 GLU A O 1
ATOM 698 N N . VAL A 1 90 ? 21.167 -7.730 -32.265 1.00 89.94 90 VAL A N 1
ATOM 699 C CA . VAL A 1 90 ? 22.035 -8.918 -32.298 1.00 89.94 90 VAL A CA 1
ATOM 700 C C . VAL A 1 90 ? 21.920 -9.657 -33.637 1.00 89.94 90 VAL A C 1
ATOM 702 O O . VAL A 1 90 ? 22.935 -9.973 -34.257 1.00 89.94 90 VAL A O 1
ATOM 705 N N . ALA A 1 91 ? 20.700 -9.877 -34.136 1.00 92.88 91 ALA A N 1
ATOM 706 C CA . ALA A 1 91 ? 20.466 -10.544 -35.420 1.00 92.88 91 ALA A CA 1
ATOM 707 C C . ALA A 1 91 ? 20.960 -9.726 -36.629 1.00 92.88 91 ALA A C 1
ATOM 709 O O . ALA A 1 91 ? 21.262 -10.288 -37.679 1.00 92.88 91 ALA A O 1
ATOM 710 N N . GLY A 1 92 ? 21.058 -8.400 -36.494 1.00 91.12 92 GLY A N 1
ATOM 711 C CA . GLY A 1 92 ? 21.533 -7.506 -37.550 1.00 91.12 92 GLY A CA 1
ATOM 712 C C . GLY A 1 92 ? 23.051 -7.496 -37.751 1.00 91.12 92 GLY A C 1
ATOM 713 O O . GLY A 1 92 ? 23.526 -6.755 -38.612 1.00 91.12 92 GLY A O 1
ATOM 714 N N . GLY A 1 93 ? 23.818 -8.246 -36.948 1.00 87.06 93 GLY A N 1
ATOM 715 C CA . GLY A 1 93 ? 25.284 -8.312 -37.031 1.00 87.06 93 GLY A CA 1
ATOM 716 C C . GLY A 1 93 ? 25.995 -6.985 -36.736 1.00 87.06 93 GLY A C 1
ATOM 717 O O . GLY A 1 93 ? 27.199 -6.864 -36.953 1.00 87.06 93 GLY A O 1
ATOM 718 N N . ARG A 1 94 ? 25.265 -5.970 -36.258 1.00 81.75 94 ARG A N 1
ATOM 719 C CA . ARG A 1 94 ? 25.833 -4.689 -35.841 1.00 81.75 94 ARG A CA 1
ATOM 720 C C . ARG A 1 94 ? 26.225 -4.809 -34.384 1.00 81.75 94 ARG A C 1
ATOM 722 O O . ARG A 1 94 ? 25.397 -5.174 -33.560 1.00 81.75 94 ARG A O 1
ATOM 729 N N . GLN A 1 95 ? 27.469 -4.465 -34.070 1.00 82.94 95 GLN A N 1
ATOM 730 C CA . GLN A 1 95 ? 27.874 -4.271 -32.686 1.00 82.94 95 GLN A CA 1
ATOM 731 C C . GLN A 1 95 ? 27.016 -3.122 -32.127 1.00 82.94 95 GLN A C 1
ATOM 733 O O . GLN A 1 95 ? 27.078 -2.016 -32.676 1.00 82.94 95 GLN A O 1
ATOM 738 N N . PRO A 1 96 ? 26.143 -3.378 -31.139 1.00 76.88 96 PRO A N 1
ATOM 739 C CA . PRO A 1 96 ? 25.244 -2.353 -30.639 1.00 76.88 96 PRO A CA 1
ATOM 740 C C . PRO A 1 96 ? 26.083 -1.249 -30.001 1.00 76.88 96 PRO A C 1
ATOM 742 O O . PRO A 1 96 ? 26.846 -1.501 -29.071 1.00 76.88 96 PRO A O 1
ATOM 745 N N . ASP A 1 97 ? 25.968 -0.032 -30.535 1.00 87.44 97 ASP A N 1
ATOM 746 C CA . ASP A 1 97 ? 26.545 1.160 -29.919 1.00 87.44 97 ASP A CA 1
ATOM 747 C C . ASP A 1 97 ? 25.783 1.418 -28.603 1.00 87.44 97 ASP A C 1
ATOM 749 O O . ASP A 1 97 ? 24.611 1.829 -28.649 1.00 87.44 97 ASP A O 1
ATOM 753 N N . PRO A 1 98 ? 26.403 1.166 -27.432 1.00 85.75 98 PRO A N 1
ATOM 754 C CA . PRO A 1 98 ? 25.694 1.154 -26.158 1.00 85.75 98 PRO A CA 1
ATOM 755 C C . PRO A 1 98 ? 25.070 2.515 -25.837 1.00 85.75 98 PRO A C 1
ATOM 757 O O . PRO A 1 98 ? 24.002 2.579 -25.226 1.00 85.75 98 PRO A O 1
ATOM 760 N N . GLY A 1 99 ? 25.693 3.610 -26.292 1.00 90.00 99 GLY A N 1
ATOM 761 C CA . GLY A 1 99 ? 25.213 4.967 -26.031 1.00 90.00 99 GLY A CA 1
ATOM 762 C C . GLY A 1 99 ? 23.888 5.267 -26.733 1.00 90.00 99 GLY A C 1
ATOM 763 O O . GLY A 1 99 ? 22.963 5.819 -26.133 1.00 90.00 99 GLY A O 1
ATOM 764 N N . ARG A 1 100 ? 23.751 4.851 -27.997 1.00 87.94 100 ARG A N 1
ATOM 765 C CA . ARG A 1 100 ? 22.511 5.049 -28.768 1.00 87.94 100 ARG A CA 1
ATOM 766 C C . ARG A 1 100 ? 21.386 4.135 -28.292 1.00 87.94 100 ARG A C 1
ATOM 768 O O . ARG A 1 100 ? 20.228 4.553 -28.309 1.00 87.94 100 ARG A O 1
ATOM 775 N N . MET A 1 101 ? 21.715 2.915 -27.868 1.00 85.81 101 MET A N 1
ATOM 776 C CA . MET A 1 101 ? 20.735 1.965 -27.339 1.00 85.81 101 MET A CA 1
ATOM 777 C C . MET A 1 101 ? 20.174 2.450 -25.995 1.00 85.81 101 MET A C 1
ATOM 779 O O . MET A 1 101 ? 18.955 2.518 -25.835 1.00 85.81 101 MET A O 1
ATOM 783 N N . MET A 1 102 ? 21.036 2.905 -25.075 1.00 89.12 102 MET A N 1
ATOM 784 C CA . MET A 1 102 ? 20.597 3.475 -23.796 1.00 89.12 102 MET A CA 1
ATOM 785 C C . MET A 1 102 ? 19.723 4.719 -23.970 1.00 89.12 102 MET A C 1
ATOM 787 O O . MET A 1 102 ? 18.694 4.826 -23.309 1.00 89.12 102 MET A O 1
ATOM 791 N N . ALA A 1 103 ? 20.071 5.630 -24.885 1.00 92.00 103 ALA A N 1
ATOM 792 C CA . ALA A 1 103 ? 19.261 6.824 -25.136 1.00 92.00 103 ALA A CA 1
ATOM 793 C C . ALA A 1 103 ? 17.843 6.483 -25.636 1.00 92.00 103 ALA A C 1
ATOM 795 O O . ALA A 1 103 ? 16.866 7.101 -25.209 1.00 92.00 103 ALA A O 1
ATOM 796 N N . LYS A 1 104 ? 17.709 5.472 -26.506 1.00 88.50 104 LYS A N 1
ATOM 797 C CA . LYS A 1 104 ? 16.398 4.984 -26.968 1.00 88.50 104 LYS A CA 1
ATOM 798 C C . LYS A 1 104 ? 15.612 4.310 -25.849 1.00 88.50 104 LYS A C 1
ATOM 800 O O . LYS A 1 104 ? 14.424 4.580 -25.702 1.00 88.50 104 LYS A O 1
ATOM 805 N N . LEU A 1 105 ? 16.269 3.459 -25.059 1.00 89.94 105 LEU A N 1
ATOM 806 C CA . LEU A 1 105 ? 15.641 2.775 -23.930 1.00 89.94 105 LEU A CA 1
ATOM 807 C C . LEU A 1 105 ? 15.142 3.771 -22.881 1.00 89.94 105 LEU A C 1
ATOM 809 O O . LEU A 1 105 ? 14.012 3.636 -22.423 1.00 89.94 105 LEU A O 1
ATOM 813 N N . ALA A 1 106 ? 15.927 4.806 -22.572 1.00 92.06 106 ALA A N 1
ATOM 814 C CA . ALA A 1 106 ? 15.542 5.860 -21.638 1.00 92.06 106 ALA A CA 1
ATOM 815 C C . ALA A 1 106 ? 14.244 6.566 -22.064 1.00 92.06 106 ALA A C 1
ATOM 817 O O . ALA A 1 106 ? 13.366 6.792 -21.232 1.00 92.06 106 ALA A O 1
ATOM 818 N N . TRP A 1 107 ? 14.077 6.842 -23.363 1.00 91.88 107 TRP A N 1
ATOM 819 C CA . TRP A 1 107 ? 12.868 7.485 -23.889 1.00 91.88 107 TRP A CA 1
ATOM 820 C C . TRP A 1 107 ? 11.602 6.649 -23.673 1.00 91.88 107 TRP A C 1
ATOM 822 O O . TRP A 1 107 ? 10.540 7.200 -23.404 1.00 91.88 107 TRP A O 1
ATOM 832 N N . ILE A 1 108 ? 11.702 5.322 -23.752 1.00 90.12 108 ILE A N 1
ATOM 833 C CA . ILE A 1 108 ? 10.559 4.427 -23.519 1.00 90.12 108 ILE A CA 1
ATOM 834 C C . ILE A 1 108 ? 10.379 4.151 -22.013 1.00 90.12 108 ILE A C 1
ATOM 836 O O . ILE A 1 108 ? 9.259 4.020 -21.515 1.00 90.12 108 ILE A O 1
ATOM 840 N N . GLN A 1 109 ? 11.477 4.114 -21.257 1.00 92.31 109 GLN A N 1
ATOM 841 C CA . GLN A 1 109 ? 11.472 3.829 -19.827 1.00 92.31 109 GLN A CA 1
ATOM 842 C C . GLN A 1 109 ? 10.817 4.943 -19.003 1.00 92.31 109 GLN A C 1
ATOM 844 O O . GLN A 1 109 ? 10.085 4.632 -18.065 1.00 92.31 109 GLN A O 1
ATOM 849 N N . VAL A 1 110 ? 11.031 6.218 -19.346 1.00 94.00 110 VAL A N 1
ATOM 850 C CA . VAL A 1 110 ? 10.465 7.347 -18.584 1.00 94.00 110 VAL A CA 1
ATOM 851 C C . VAL A 1 110 ? 8.925 7.296 -18.539 1.00 94.00 110 VAL A C 1
ATOM 853 O O . VAL A 1 110 ? 8.378 7.252 -17.435 1.00 94.00 110 VAL A O 1
ATOM 856 N N . PRO A 1 111 ? 8.194 7.197 -19.669 1.00 92.75 111 PRO A N 1
ATOM 857 C CA . PRO A 1 111 ? 6.739 7.034 -19.646 1.00 92.75 111 PRO A CA 1
ATOM 858 C C . PRO A 1 111 ? 6.273 5.782 -18.893 1.00 92.75 111 PRO A C 1
ATOM 860 O O . PRO A 1 111 ? 5.275 5.830 -18.176 1.00 92.75 111 PRO A O 1
ATOM 863 N N . SER A 1 112 ? 7.003 4.667 -19.016 1.00 91.81 112 SER A N 1
ATOM 864 C CA . SER A 1 112 ? 6.682 3.423 -18.305 1.00 91.81 112 SER A CA 1
ATOM 865 C C . SER A 1 112 ? 6.796 3.585 -16.784 1.00 91.81 112 SER A C 1
ATOM 867 O O . SER A 1 112 ? 5.919 3.130 -16.043 1.00 91.81 112 SER A O 1
ATOM 869 N N . GLN A 1 113 ? 7.818 4.298 -16.301 1.00 93.38 113 GLN A N 1
ATOM 870 C CA . GLN A 1 113 ? 7.953 4.621 -14.880 1.00 93.38 113 GLN A CA 1
ATOM 871 C C . GLN A 1 113 ? 6.815 5.519 -14.393 1.00 93.38 113 GLN A C 1
ATOM 873 O O . GLN A 1 113 ? 6.239 5.237 -13.344 1.00 93.38 113 GLN A O 1
ATOM 878 N N . MET A 1 114 ? 6.434 6.541 -15.166 1.00 95.56 114 MET A N 1
ATOM 879 C CA . MET A 1 114 ? 5.302 7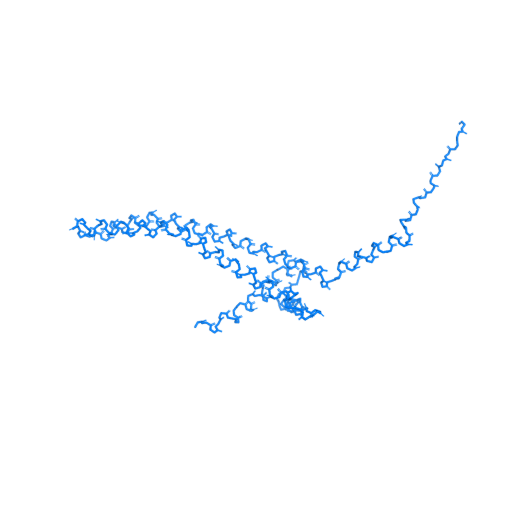.410 -14.820 1.00 95.56 114 MET A CA 1
ATOM 880 C C . MET A 1 114 ? 3.991 6.620 -14.734 1.00 95.56 114 MET A C 1
ATOM 882 O O . MET A 1 114 ? 3.256 6.747 -13.755 1.00 95.56 114 MET A O 1
ATOM 886 N N . LEU A 1 115 ? 3.720 5.752 -15.713 1.00 93.38 115 LEU A N 1
ATOM 887 C CA . LEU A 1 115 ? 2.531 4.899 -15.719 1.00 93.38 115 LEU A CA 1
ATOM 888 C C . LEU A 1 115 ? 2.517 3.938 -14.524 1.00 93.38 115 LEU A C 1
ATOM 890 O O . LEU A 1 115 ? 1.483 3.762 -13.877 1.00 93.38 115 LEU A O 1
ATOM 894 N N . THR A 1 116 ? 3.672 3.359 -14.195 1.00 92.44 116 THR A N 1
ATOM 895 C CA . THR A 1 116 ? 3.829 2.488 -13.025 1.00 92.44 116 THR A CA 1
ATOM 896 C C . THR A 1 116 ? 3.532 3.253 -11.738 1.00 92.44 116 THR A C 1
ATOM 898 O O . THR A 1 116 ? 2.768 2.761 -10.913 1.00 92.44 116 THR A O 1
ATOM 901 N N . MET A 1 117 ? 4.071 4.466 -11.575 1.00 95.19 117 MET A N 1
ATOM 902 C CA . MET A 1 117 ? 3.806 5.300 -10.399 1.00 95.19 117 MET A CA 1
ATOM 903 C C . MET A 1 117 ? 2.316 5.616 -10.253 1.00 95.19 117 MET A C 1
ATOM 905 O O . MET A 1 117 ? 1.755 5.369 -9.191 1.00 95.19 117 MET A O 1
ATOM 909 N N . LEU A 1 118 ? 1.658 6.072 -11.324 1.00 95.94 118 LEU A N 1
ATOM 910 C CA . LEU A 1 118 ? 0.219 6.372 -11.315 1.00 95.94 118 LEU A CA 1
ATOM 911 C C . LEU A 1 118 ? -0.619 5.153 -10.925 1.00 95.94 118 LEU A C 1
ATOM 913 O O . LEU A 1 118 ? -1.535 5.244 -10.108 1.00 95.94 118 LEU A O 1
ATOM 917 N N . THR A 1 119 ? -0.270 3.998 -11.482 1.00 93.44 119 THR A N 1
ATOM 918 C CA . THR A 1 119 ? -0.951 2.736 -11.205 1.00 93.44 119 THR A CA 1
ATOM 919 C C . THR A 1 119 ? -0.786 2.328 -9.742 1.00 93.44 119 THR A C 1
ATOM 921 O O . THR A 1 119 ? -1.768 1.998 -9.078 1.00 93.44 119 THR A O 1
ATOM 924 N N . GLN A 1 120 ? 0.436 2.414 -9.207 1.00 91.81 120 GLN A N 1
ATOM 925 C CA . GLN A 1 120 ? 0.716 2.130 -7.799 1.00 91.81 120 GLN A CA 1
ATOM 926 C C . GLN A 1 120 ? -0.035 3.086 -6.869 1.00 91.81 120 GLN A C 1
ATOM 928 O O . GLN A 1 120 ? -0.613 2.640 -5.880 1.00 91.81 120 GLN A O 1
ATOM 933 N N . THR A 1 121 ? -0.105 4.378 -7.203 1.00 95.62 121 THR A N 1
ATOM 934 C CA . THR A 1 121 ? -0.900 5.350 -6.443 1.00 95.62 121 THR A CA 1
ATOM 935 C C . THR A 1 121 ? -2.382 4.970 -6.421 1.00 95.62 121 THR A C 1
ATOM 937 O O . THR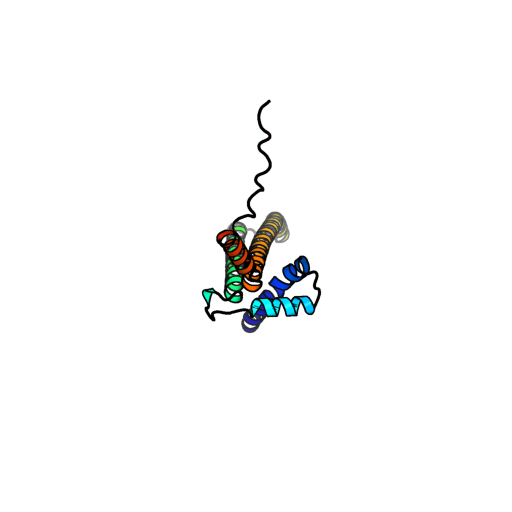 A 1 121 ? -2.988 4.974 -5.351 1.00 95.62 121 THR A O 1
ATOM 940 N N . ALA A 1 122 ? -2.963 4.587 -7.561 1.00 94.12 122 ALA A N 1
ATOM 941 C CA . ALA A 1 122 ? -4.366 4.178 -7.637 1.00 94.12 122 ALA A CA 1
ATOM 942 C C . ALA A 1 122 ? -4.664 2.927 -6.790 1.00 94.12 122 ALA A C 1
ATOM 944 O O . ALA A 1 122 ? -5.644 2.901 -6.044 1.00 94.12 122 ALA A O 1
ATOM 945 N N . ILE A 1 123 ? -3.793 1.914 -6.849 1.00 90.81 123 ILE A N 1
ATOM 946 C CA . ILE A 1 123 ? -3.906 0.704 -6.020 1.00 90.81 123 ILE A CA 1
ATOM 947 C C . ILE A 1 123 ? -3.808 1.062 -4.534 1.00 90.81 123 ILE A C 1
ATOM 949 O O . ILE A 1 123 ? -4.591 0.567 -3.724 1.00 90.81 123 ILE A O 1
ATOM 953 N N . HIS A 1 124 ? -2.874 1.940 -4.165 1.00 89.25 124 HIS A N 1
ATOM 954 C CA . HIS A 1 124 ? -2.694 2.335 -2.772 1.00 89.25 124 HIS A CA 1
ATOM 955 C C . HIS A 1 124 ? -3.925 3.063 -2.227 1.00 89.25 124 HIS A C 1
ATOM 957 O O . HIS A 1 124 ? -4.390 2.739 -1.137 1.00 89.25 124 HIS A O 1
ATOM 963 N N . LEU A 1 125 ? -4.510 3.975 -3.013 1.00 92.94 125 LEU A N 1
ATOM 964 C CA . LEU A 1 125 ? -5.767 4.636 -2.662 1.00 92.94 125 LEU A CA 1
ATOM 965 C C . LEU A 1 125 ? -6.891 3.619 -2.442 1.00 92.94 125 LEU A C 1
ATOM 967 O O . LEU A 1 125 ? -7.594 3.702 -1.438 1.00 92.94 125 LEU A O 1
ATOM 971 N N . TYR A 1 126 ? -7.025 2.629 -3.327 1.00 91.38 126 TYR A N 1
ATOM 972 C CA . TYR A 1 126 ? -8.020 1.565 -3.180 1.00 91.38 126 TYR A CA 1
ATOM 973 C C . TYR A 1 126 ? -7.854 0.786 -1.864 1.00 91.38 126 TYR A C 1
ATOM 975 O O . TYR A 1 126 ? -8.829 0.564 -1.145 1.00 91.38 126 TYR A O 1
ATOM 983 N N . ILE A 1 127 ? -6.617 0.428 -1.504 1.00 87.50 127 ILE A N 1
ATOM 984 C CA . ILE A 1 127 ? -6.317 -0.254 -0.236 1.00 87.50 127 ILE A CA 1
ATOM 985 C C . ILE A 1 127 ? -6.657 0.650 0.956 1.00 87.50 127 ILE A C 1
ATOM 987 O O . ILE A 1 127 ? -7.312 0.192 1.892 1.00 87.50 127 ILE A O 1
ATOM 991 N N . CYS A 1 128 ? -6.274 1.931 0.921 1.00 87.38 128 CYS A N 1
ATOM 992 C CA . CYS A 1 128 ? -6.607 2.903 1.965 1.00 87.38 128 CYS A CA 1
ATOM 993 C C . CYS A 1 128 ? -8.123 3.018 2.184 1.00 87.38 128 CYS A C 1
ATOM 995 O O . CYS A 1 128 ? -8.572 2.995 3.330 1.00 87.38 128 CYS A O 1
ATOM 997 N N . PHE A 1 129 ? -8.915 3.081 1.109 1.00 90.75 129 PHE A N 1
ATOM 998 C CA . PHE A 1 129 ? -10.377 3.083 1.202 1.00 90.75 129 PHE A CA 1
ATOM 999 C C . PHE A 1 129 ? -10.915 1.797 1.837 1.00 90.75 129 PHE A C 1
ATOM 1001 O O . PHE A 1 129 ? -11.751 1.866 2.737 1.00 90.75 129 PHE A O 1
ATOM 1008 N N . GLY A 1 130 ? -10.412 0.630 1.421 1.00 88.62 130 GLY A N 1
ATOM 1009 C CA . GLY A 1 130 ? -10.812 -0.655 2.001 1.00 88.62 130 GLY A CA 1
ATOM 1010 C C . GLY A 1 130 ? -10.524 -0.744 3.503 1.00 88.62 130 GLY A C 1
ATOM 1011 O O . GLY A 1 130 ? -11.375 -1.185 4.275 1.00 88.62 130 GLY A O 1
ATOM 1012 N N . LEU A 1 131 ? -9.353 -0.268 3.933 1.00 85.25 131 LEU A N 1
ATOM 1013 C CA . LEU A 1 131 ? -8.981 -0.215 5.348 1.00 85.25 131 LEU A CA 1
ATOM 1014 C C . LEU A 1 131 ? -9.850 0.768 6.143 1.00 85.25 131 LEU A C 1
ATOM 1016 O O . LEU A 1 131 ? -10.264 0.443 7.254 1.00 85.25 131 LEU A O 1
ATOM 1020 N N . GLY A 1 132 ? -10.165 1.933 5.571 1.00 85.69 132 GLY A N 1
ATOM 1021 C CA . GLY A 1 132 ? -11.063 2.913 6.187 1.00 85.69 132 GLY A CA 1
ATOM 1022 C C . GLY A 1 132 ? -12.471 2.356 6.409 1.00 85.69 132 GLY A C 1
ATOM 1023 O O . GLY A 1 132 ? -13.003 2.444 7.512 1.00 85.69 132 GLY A O 1
ATOM 1024 N N . LEU A 1 133 ? -13.053 1.705 5.397 1.00 88.19 133 LEU A N 1
ATOM 1025 C CA . LEU A 1 133 ? -14.365 1.056 5.522 1.00 88.19 133 LEU A CA 1
ATOM 1026 C C . LEU A 1 133 ? -14.362 -0.045 6.587 1.00 88.19 133 LEU A C 1
ATOM 1028 O O . LEU A 1 133 ? -15.291 -0.135 7.390 1.00 88.19 133 LEU A O 1
ATOM 1032 N N . LEU A 1 134 ? -13.303 -0.857 6.630 1.00 85.06 134 LEU A N 1
ATOM 1033 C CA . LEU A 1 134 ? -13.167 -1.902 7.639 1.00 85.06 134 LEU A CA 1
ATOM 1034 C C . LEU A 1 134 ? -13.032 -1.324 9.053 1.00 85.06 134 LEU A C 1
ATOM 1036 O O . LEU A 1 134 ? -13.595 -1.882 9.993 1.00 85.06 134 LEU A O 1
ATOM 1040 N N . PHE A 1 135 ? -12.321 -0.207 9.215 1.00 84.62 135 PHE A N 1
ATOM 1041 C CA . PHE A 1 135 ? -12.244 0.494 10.494 1.00 84.62 135 PHE A CA 1
ATOM 1042 C C . PHE A 1 135 ? -13.636 0.911 10.988 1.00 84.62 135 PHE A C 1
ATOM 1044 O O . PHE A 1 135 ? -13.975 0.622 12.136 1.00 84.62 135 PHE A O 1
ATOM 1051 N N . PHE A 1 136 ? -14.459 1.517 10.126 1.00 85.12 136 PHE A N 1
ATOM 1052 C CA . PHE A 1 136 ? -15.821 1.914 10.492 1.00 85.12 136 PHE A CA 1
ATOM 1053 C C . PHE A 1 136 ? -16.732 0.712 10.802 1.00 85.12 136 PHE A C 1
ATOM 1055 O O . PHE A 1 136 ? -17.468 0.773 11.786 1.00 85.12 136 PHE A O 1
ATOM 1062 N N . ASP A 1 137 ? -16.639 -0.398 10.053 1.00 85.00 137 ASP A N 1
ATOM 1063 C CA . ASP A 1 137 ? -17.372 -1.649 10.357 1.00 85.00 137 ASP A CA 1
ATOM 1064 C C . ASP A 1 137 ? -16.990 -2.194 11.745 1.00 85.00 137 ASP A C 1
ATOM 1066 O O . ASP A 1 137 ? -17.851 -2.511 12.564 1.00 85.00 137 ASP A O 1
ATOM 1070 N N . VAL A 1 138 ? -15.690 -2.256 12.054 1.00 83.31 138 VAL A N 1
ATOM 1071 C CA . VAL A 1 138 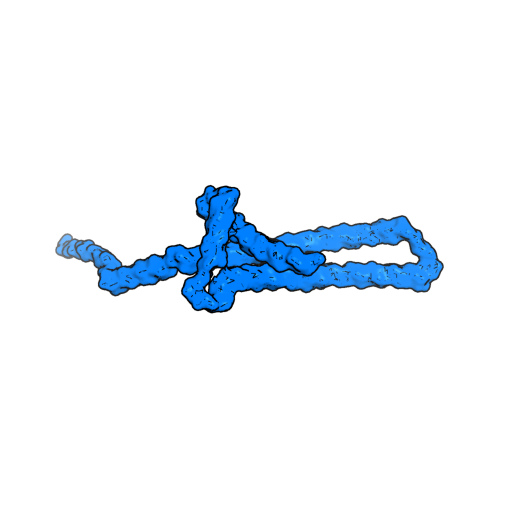? -15.203 -2.756 13.351 1.00 83.31 138 VAL A CA 1
ATOM 1072 C C . VAL A 1 138 ? -15.610 -1.829 14.495 1.00 83.31 138 VAL A C 1
ATOM 1074 O O . VAL A 1 138 ? -16.037 -2.311 15.547 1.00 83.31 138 VAL A O 1
ATOM 1077 N N . LYS A 1 139 ? -15.500 -0.510 14.300 1.00 82.94 139 LYS A N 1
ATOM 1078 C CA . LYS A 1 139 ? -15.900 0.490 15.294 1.00 82.94 139 LYS A CA 1
ATOM 1079 C C . LYS A 1 139 ? -17.398 0.395 15.591 1.00 82.94 139 LYS A C 1
ATOM 1081 O O . LYS A 1 139 ? -17.759 0.245 16.754 1.00 82.94 139 LYS A O 1
ATOM 1086 N N . GLY A 1 140 ? -18.244 0.365 14.557 1.00 81.06 140 GLY A N 1
ATOM 1087 C CA . GLY A 1 140 ? -19.698 0.245 14.702 1.00 81.06 140 GLY A CA 1
ATOM 1088 C C . GLY A 1 140 ? -20.124 -1.007 15.475 1.00 81.06 140 GLY A C 1
ATOM 1089 O O . GLY A 1 140 ? -20.943 -0.922 16.392 1.00 81.06 140 GLY A O 1
ATOM 1090 N N . ARG A 1 141 ? -19.492 -2.156 15.189 1.00 79.69 141 ARG A N 1
ATOM 1091 C CA . ARG A 1 141 ? -19.746 -3.416 15.910 1.00 79.69 141 ARG A CA 1
ATOM 1092 C C . ARG A 1 141 ? -19.287 -3.380 17.366 1.00 79.69 141 ARG A C 1
ATOM 1094 O O . ARG A 1 141 ? -19.970 -3.922 18.229 1.00 79.69 141 ARG A O 1
ATOM 1101 N N . LYS A 1 142 ? -18.117 -2.794 17.647 1.00 76.19 142 LYS A N 1
ATOM 1102 C CA . LYS A 1 142 ? -17.522 -2.802 18.994 1.00 76.19 142 LYS A CA 1
ATOM 1103 C C . LYS A 1 142 ? -18.186 -1.799 19.930 1.00 76.19 142 LYS A C 1
ATOM 1105 O O . LYS A 1 142 ? -18.375 -2.100 21.104 1.00 76.19 142 LYS A O 1
ATOM 1110 N N . GLU A 1 143 ? -18.501 -0.613 19.426 1.00 78.88 143 GLU A N 1
ATOM 1111 C CA . GLU A 1 143 ? -19.121 0.453 20.218 1.00 78.88 143 GLU A CA 1
ATOM 1112 C C . GLU A 1 143 ? -20.628 0.241 20.372 1.00 78.88 143 GLU A C 1
ATOM 1114 O O . GLU A 1 143 ? -21.271 0.953 21.132 1.00 78.88 143 GLU A O 1
ATOM 1119 N N . GLY A 1 144 ? -21.188 -0.783 19.717 1.00 67.94 144 GLY A N 1
ATOM 1120 C CA . GLY A 1 144 ? -22.594 -1.119 19.867 1.00 67.94 144 GLY A CA 1
ATOM 1121 C C . GLY A 1 144 ? -23.499 -0.023 19.322 1.00 67.94 144 GLY A C 1
ATOM 1122 O O . GLY A 1 144 ? -24.637 0.068 19.757 1.00 67.94 144 GLY A O 1
ATOM 1123 N N . LEU A 1 145 ? -23.035 0.769 18.350 1.00 69.38 145 LEU A N 1
ATOM 1124 C CA . LEU A 1 145 ? -23.876 1.725 17.622 1.00 69.38 145 LEU A CA 1
ATOM 1125 C C . LEU A 1 145 ? -25.113 1.017 17.043 1.00 69.38 145 LEU A C 1
ATOM 1127 O O . LEU A 1 145 ? -26.219 1.548 17.081 1.00 69.38 145 LEU A O 1
ATOM 1131 N N . ASP A 1 146 ? -24.944 -0.236 16.611 1.00 65.44 146 ASP A N 1
ATOM 1132 C CA . ASP A 1 146 ? -26.049 -1.105 16.198 1.00 65.44 146 ASP A CA 1
ATOM 1133 C C . ASP A 1 146 ? -26.968 -1.515 17.359 1.00 65.44 146 ASP A C 1
ATOM 1135 O O . ASP A 1 146 ? -28.176 -1.640 17.167 1.00 65.44 146 ASP A O 1
ATOM 1139 N N . LEU A 1 147 ? -26.432 -1.704 18.569 1.00 69.25 147 LEU A N 1
ATOM 1140 C CA . LEU A 1 147 ? -27.222 -1.989 19.770 1.00 69.25 147 LEU A CA 1
ATOM 1141 C C . LEU A 1 147 ? -27.980 -0.747 20.239 1.00 69.25 147 LEU A C 1
ATOM 1143 O O . LEU A 1 147 ? -29.154 -0.863 20.565 1.00 69.25 147 LEU A O 1
ATOM 1147 N N . GLU A 1 148 ? -27.364 0.433 20.226 1.00 75.94 148 GLU A N 1
ATOM 1148 C CA . GLU A 1 148 ? -28.033 1.699 20.528 1.00 75.94 148 GLU A CA 1
ATOM 1149 C C . GLU A 1 148 ? -29.135 1.991 19.508 1.00 75.94 148 GLU A C 1
ATOM 1151 O O . GLU A 1 148 ? -30.256 2.308 19.898 1.00 75.94 148 GLU A O 1
ATOM 1156 N N . ALA A 1 149 ? -28.875 1.785 18.213 1.00 72.56 149 ALA A N 1
ATOM 1157 C CA . ALA A 1 149 ? -29.887 1.916 17.169 1.00 72.56 149 ALA A CA 1
ATOM 1158 C C . ALA A 1 149 ? -31.009 0.872 17.308 1.00 72.56 149 ALA A C 1
ATOM 1160 O O . ALA A 1 149 ? -32.181 1.196 17.111 1.00 72.56 149 ALA A O 1
ATOM 1161 N N . ALA A 1 150 ? -30.689 -0.377 17.658 1.00 75.94 150 ALA A N 1
ATOM 1162 C CA . ALA A 1 150 ? -31.686 -1.422 17.892 1.00 75.94 150 ALA A CA 1
ATOM 1163 C C . A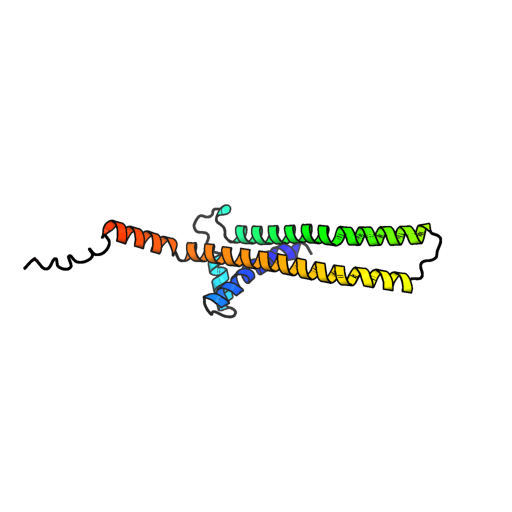LA A 1 150 ? -32.528 -1.144 19.147 1.00 75.94 150 ALA A C 1
ATOM 1165 O O . ALA A 1 150 ? -33.746 -1.323 19.121 1.00 75.94 150 ALA A O 1
ATOM 1166 N N . VAL A 1 151 ? -31.908 -0.662 20.227 1.00 83.06 151 VAL A N 1
ATOM 1167 C CA . VAL A 1 151 ? -32.592 -0.242 21.456 1.00 83.06 151 VAL A CA 1
ATOM 1168 C C . VAL A 1 151 ? -33.457 0.986 21.190 1.00 83.06 151 VAL A C 1
ATOM 1170 O O . VAL A 1 151 ? -34.604 0.999 21.624 1.00 83.06 151 VAL A O 1
ATOM 1173 N N . ALA A 1 152 ? -32.980 1.970 20.425 1.00 84.00 152 ALA A N 1
ATOM 1174 C CA . ALA A 1 152 ? -33.763 3.140 20.033 1.00 84.00 152 ALA A CA 1
ATOM 1175 C C . ALA A 1 152 ? -35.018 2.742 19.240 1.00 84.00 152 ALA A C 1
ATOM 1177 O O . ALA A 1 152 ? -36.114 3.178 19.581 1.00 84.00 152 ALA A O 1
ATOM 1178 N N . ARG A 1 153 ? -34.890 1.829 18.263 1.00 82.19 153 ARG A N 1
ATOM 1179 C CA . ARG A 1 153 ? -36.041 1.274 17.525 1.00 82.19 153 ARG A CA 1
ATOM 1180 C C . ARG A 1 153 ? -36.997 0.497 18.430 1.00 82.19 153 ARG A C 1
ATOM 1182 O O . ARG A 1 153 ? -38.210 0.594 18.272 1.00 82.19 153 ARG A O 1
ATOM 1189 N N . LEU A 1 154 ? -36.476 -0.274 19.388 1.00 85.50 154 LEU A N 1
ATOM 1190 C CA . LEU A 1 154 ? -37.301 -0.980 20.373 1.00 85.50 154 LEU A CA 1
ATOM 1191 C C . LEU A 1 154 ? -38.067 0.000 21.266 1.00 85.50 154 LEU A C 1
ATOM 1193 O O . LEU A 1 154 ? -39.259 -0.197 21.484 1.00 85.50 154 LEU A O 1
ATOM 1197 N N . VAL A 1 155 ? -37.418 1.061 21.746 1.00 85.94 155 VAL A N 1
ATOM 1198 C CA . VAL A 1 155 ? -38.050 2.127 22.534 1.00 85.94 155 VAL A CA 1
ATOM 1199 C C . VAL A 1 155 ? -39.139 2.819 21.711 1.00 85.94 155 VAL A C 1
ATOM 1201 O O . VAL A 1 155 ? -40.268 2.914 22.180 1.00 85.94 155 VAL A O 1
ATOM 1204 N N . GLU A 1 156 ? -38.856 3.203 20.468 1.00 83.56 156 GLU A N 1
ATOM 1205 C CA . GLU A 1 156 ? -39.832 3.819 19.559 1.00 83.56 156 GLU A CA 1
ATOM 1206 C C . GLU A 1 156 ? -41.033 2.899 19.285 1.00 83.56 156 GLU A C 1
ATOM 1208 O O . GLU A 1 156 ? -42.181 3.324 19.394 1.00 83.56 156 GLU A O 1
ATOM 1213 N N . SER A 1 157 ? -40.797 1.610 19.022 1.00 81.94 157 SER A N 1
ATOM 1214 C CA . SER A 1 157 ? -41.874 0.635 18.786 1.00 81.94 157 SER A CA 1
ATOM 1215 C C . SER A 1 157 ? -42.733 0.351 20.024 1.00 81.94 157 SER A C 1
ATOM 1217 O O . SER A 1 157 ? -43.913 0.030 19.897 1.00 81.94 157 SER A O 1
ATOM 1219 N N . ARG A 1 158 ? -42.149 0.444 21.228 1.00 80.25 158 ARG A N 1
ATOM 1220 C CA . ARG A 1 158 ? -42.805 0.066 22.487 1.00 80.25 158 ARG A CA 1
ATOM 1221 C C . ARG A 1 158 ? -43.511 1.233 23.162 1.00 80.25 158 ARG A C 1
ATOM 1223 O O . ARG A 1 158 ? -44.519 1.017 23.828 1.00 80.25 158 ARG A O 1
ATOM 1230 N N . PHE A 1 159 ? -42.978 2.440 23.010 1.00 79.06 159 PHE A N 1
ATOM 1231 C CA . PHE A 1 159 ? -43.542 3.650 23.601 1.00 79.06 159 PHE A CA 1
ATOM 1232 C C . PHE A 1 159 ? -44.303 4.512 22.589 1.00 79.06 159 PHE A C 1
ATOM 1234 O O . PHE A 1 159 ? -45.021 5.415 23.010 1.00 79.06 159 PHE A O 1
ATOM 1241 N N . GLY A 1 160 ? -44.213 4.193 21.290 1.00 62.53 160 GLY A N 1
ATOM 1242 C CA . GLY A 1 160 ? -44.755 5.015 20.214 1.00 62.53 160 GLY A CA 1
ATOM 1243 C C . GLY A 1 160 ? -44.000 6.340 20.105 1.00 62.53 160 GLY A C 1
ATOM 1244 O O . GLY A 1 160 ? -43.451 6.846 21.085 1.00 62.53 160 GLY A O 1
ATOM 1245 N N . ALA A 1 161 ? -43.973 6.940 18.914 1.00 61.91 161 ALA A N 1
ATOM 1246 C CA . ALA A 1 161 ? -43.643 8.359 18.819 1.00 61.91 161 ALA A CA 1
ATOM 1247 C C . ALA A 1 161 ? -44.532 9.122 19.823 1.00 61.91 161 ALA A C 1
ATOM 1249 O O . ALA A 1 161 ? -45.717 8.776 19.923 1.00 61.91 161 ALA A O 1
ATOM 1250 N N . PRO A 1 162 ? -44.003 10.100 20.590 1.00 54.16 162 PRO A N 1
ATOM 1251 C CA . PRO A 1 162 ? -44.844 10.918 21.452 1.00 54.16 162 PRO A CA 1
ATOM 1252 C C . PRO A 1 162 ? -45.970 11.440 20.577 1.00 54.16 162 PRO A C 1
ATOM 1254 O O . PRO A 1 162 ? -45.693 12.106 19.581 1.00 54.16 162 PRO A O 1
ATOM 1257 N N . ALA A 1 163 ? -47.198 11.020 20.900 1.00 55.56 163 ALA A N 1
ATOM 1258 C CA . ALA A 1 163 ? -48.388 11.353 20.145 1.00 55.56 163 ALA A CA 1
ATOM 1259 C C . ALA A 1 163 ? -48.317 12.842 19.843 1.00 55.56 163 ALA A C 1
ATOM 1261 O O . ALA A 1 163 ? -48.350 13.658 20.770 1.00 55.56 163 ALA A O 1
ATOM 1262 N N . GLU A 1 164 ? -48.117 13.165 18.562 1.00 54.06 164 GLU A N 1
ATOM 1263 C CA . GLU A 1 164 ? -48.213 14.523 18.075 1.00 54.06 164 GLU A CA 1
ATOM 1264 C C . GLU A 1 164 ? -49.529 15.029 18.635 1.00 54.06 164 GLU A C 1
ATOM 1266 O O . GLU A 1 164 ? -50.590 14.423 18.442 1.00 54.06 164 GLU A O 1
ATOM 1271 N N . SER A 1 165 ? -49.392 16.016 19.517 1.00 52.41 165 SER A N 1
ATOM 1272 C CA . SER A 1 165 ? -50.480 16.541 20.307 1.00 52.41 165 SER A CA 1
ATOM 1273 C C . SER A 1 165 ? -51.656 16.754 19.378 1.00 52.41 165 SER A C 1
ATOM 1275 O O . SER A 1 165 ? -51.486 17.339 18.309 1.00 52.41 165 SER A O 1
ATOM 1277 N N . VAL A 1 166 ? -52.821 16.291 19.816 1.00 55.41 166 VAL A N 1
ATOM 1278 C CA . VAL A 1 166 ? -54.138 16.711 19.352 1.00 55.41 166 VAL A CA 1
ATOM 1279 C C . VAL A 1 166 ? -54.191 18.242 19.468 1.00 55.41 166 VAL A C 1
ATOM 1281 O O . VAL A 1 166 ? -54.706 18.812 20.425 1.00 55.41 166 VAL A O 1
ATOM 1284 N N . ALA A 1 167 ? -53.541 18.921 18.529 1.00 56.12 167 ALA A N 1
ATOM 1285 C CA . ALA A 1 167 ? -53.468 20.354 18.413 1.00 56.12 167 ALA A CA 1
ATOM 1286 C C . ALA A 1 167 ? -54.731 20.749 17.671 1.00 56.12 167 ALA A C 1
ATOM 1288 O O . ALA A 1 167 ? -54.790 20.720 16.448 1.00 56.12 167 ALA A O 1
ATOM 1289 N N . GLY A 1 168 ? -55.757 21.017 18.475 1.00 55.59 168 GLY A N 1
ATOM 1290 C CA . GLY A 1 168 ? -56.825 21.957 18.182 1.00 55.59 168 GLY A CA 1
ATOM 1291 C C . GLY A 1 168 ? -57.430 21.856 16.790 1.00 55.59 168 GLY A C 1
ATOM 1292 O O . GLY A 1 168 ? -56.966 22.487 15.850 1.00 55.59 168 GLY A O 1
ATOM 1293 N N . SER A 1 169 ? -58.579 21.196 16.714 1.00 58.03 169 SER A N 1
ATOM 1294 C CA . SER A 1 169 ? -59.652 21.669 15.846 1.00 58.03 169 SER A CA 1
ATOM 1295 C C . SER A 1 169 ? -60.280 22.907 16.505 1.00 58.03 169 SER A C 1
ATOM 1297 O O . SER A 1 169 ? -61.047 22.728 17.455 1.00 58.03 169 SER A O 1
ATOM 1299 N N . PRO A 1 170 ? -60.014 24.154 16.067 1.00 60.03 170 PRO A N 1
ATOM 1300 C CA . PRO A 1 170 ? -60.923 25.247 16.356 1.00 60.03 170 PRO A CA 1
ATOM 1301 C C . PRO A 1 170 ? -62.155 25.100 15.462 1.00 60.03 170 PRO A C 1
ATOM 1303 O O . PRO A 1 170 ? -62.080 25.043 14.235 1.00 60.03 170 PRO A O 1
ATOM 1306 N N . ALA A 1 171 ? -63.287 24.977 16.141 1.00 59.84 171 ALA A N 1
ATOM 1307 C CA . ALA A 1 171 ? -64.615 24.879 15.582 1.00 59.84 171 ALA A CA 1
ATOM 1308 C C . ALA A 1 171 ? -64.972 26.075 14.684 1.00 59.84 171 ALA A C 1
ATOM 1310 O O . ALA A 1 171 ? -64.616 27.220 14.949 1.00 59.84 171 ALA A O 1
ATOM 1311 N N . THR A 1 172 ? -65.753 25.756 13.658 1.00 65.88 172 THR A N 1
ATOM 1312 C CA . THR A 1 172 ? -66.802 26.581 13.048 1.00 65.88 172 THR A CA 1
ATOM 1313 C C . THR A 1 172 ? -67.359 27.683 13.957 1.00 65.88 172 THR A C 1
ATOM 1315 O O . THR A 1 172 ? -67.956 27.358 14.982 1.00 65.88 172 THR A O 1
ATOM 1318 N N . THR A 1 173 ? -67.249 28.950 13.543 1.00 61.88 173 THR A N 1
ATOM 1319 C CA . THR A 1 173 ? -68.372 29.903 13.358 1.00 61.88 173 THR A CA 1
ATOM 1320 C C . THR A 1 173 ? -67.896 31.153 12.634 1.00 61.88 173 THR A C 1
ATOM 1322 O O . THR A 1 173 ? -66.759 31.588 12.913 1.00 61.88 173 THR A O 1
#

pLDDT: mean 81.96, std 11.02, range [52.41, 96.0]

Foldseek 3Di:
DVVVPVVVLVVCQLVLQLVVQCVPVVDDDPVSSVVSVVLQPDDPPPDPVSRLSNQLVVLVVVLVVVLVVVLCVLCVVVVVVLVVVVVVCVVVVDPDPVVVNVVVNVVVVVVSVVVNVVSNVVSVVVSSVSSNVSSVVSCCVVVVVVVVVVVVVVCCVPVPDPPPDPPDDPDDD